Protein AF-0000000067518385 (afdb_homodimer)

Structure (mmCIF, N/CA/C/O backbone):
data_AF-0000000067518385-model_v1
#
loop_
_entity.id
_entity.type
_entity.pdbx_description
1 polymer 'Helix-turn-helix domain-containing protein'
#
loop_
_atom_site.group_PDB
_atom_site.id
_atom_site.type_symbol
_atom_site.label_atom_id
_atom_site.label_alt_id
_atom_site.label_comp_id
_atom_site.label_asym_id
_atom_site.label_entity_id
_atom_site.label_seq_id
_atom_site.pdbx_PDB_ins_code
_atom_site.Cartn_x
_atom_site.Cartn_y
_atom_site.Cartn_z
_atom_site.occupancy
_atom_site.B_iso_or_equiv
_atom_site.auth_seq_id
_atom_site.auth_comp_id
_atom_site.auth_asym_id
_atom_site.auth_atom_id
_atom_site.pdbx_PDB_model_num
ATOM 1 N N . MET A 1 1 ? 19.938 8.977 -15.594 1 32.09 1 MET A N 1
ATOM 2 C CA . MET A 1 1 ? 19.047 8.031 -14.922 1 32.09 1 MET A CA 1
ATOM 3 C C . MET A 1 1 ? 18.328 8.695 -13.758 1 32.09 1 MET A C 1
ATOM 5 O O . MET A 1 1 ? 18.969 9.273 -12.875 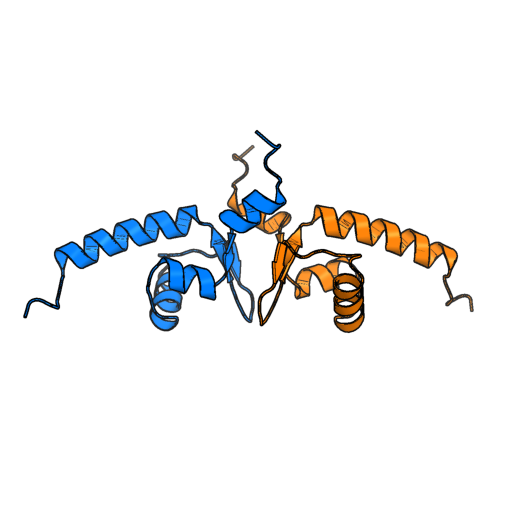1 32.09 1 MET A O 1
ATOM 9 N N . GLN A 1 2 ? 17.312 9.297 -13.859 1 44 2 GLN A N 1
ATOM 10 C CA . GLN A 1 2 ? 16.641 10.156 -12.898 1 44 2 GLN A CA 1
ATOM 11 C C . GLN A 1 2 ? 16.422 9.438 -11.57 1 44 2 GLN A C 1
ATOM 13 O O . GLN A 1 2 ? 16.281 8.211 -11.539 1 44 2 GLN A O 1
ATOM 18 N N . PRO A 1 3 ? 17.156 9.922 -10.602 1 53.22 3 PRO A N 1
ATOM 19 C CA . PRO A 1 3 ? 17.125 9.258 -9.297 1 53.22 3 PRO A CA 1
ATOM 20 C C . PRO A 1 3 ? 15.797 8.562 -9.016 1 53.22 3 PRO A C 1
ATOM 22 O O . PRO A 1 3 ? 14.742 9.055 -9.422 1 53.22 3 PRO A O 1
ATOM 25 N N . VAL A 1 4 ? 15.938 7.316 -8.93 1 56.94 4 VAL A N 1
ATOM 26 C CA . VAL A 1 4 ? 14.742 6.523 -8.672 1 56.94 4 VAL A CA 1
ATOM 27 C C . VAL A 1 4 ? 13.852 7.238 -7.656 1 56.94 4 VAL A C 1
ATOM 29 O O . VAL A 1 4 ? 14.289 7.527 -6.539 1 56.94 4 VAL A O 1
ATOM 32 N N . ASP A 1 5 ? 12.945 7.879 -8.156 1 86.44 5 ASP A N 1
ATOM 33 C CA . ASP A 1 5 ? 11.922 8.484 -7.316 1 86.44 5 ASP A CA 1
ATOM 34 C C . ASP A 1 5 ? 11.266 7.449 -6.406 1 86.44 5 ASP A C 1
ATOM 36 O O . ASP A 1 5 ? 10.68 6.477 -6.883 1 86.44 5 ASP A O 1
ATOM 40 N N . ILE A 1 6 ? 11.727 7.348 -5.121 1 90.25 6 ILE A N 1
ATOM 41 C CA . ILE A 1 6 ? 11.219 6.406 -4.129 1 90.25 6 ILE A CA 1
ATOM 42 C C . ILE A 1 6 ? 9.727 6.176 -4.363 1 90.25 6 ILE A C 1
ATOM 44 O O . ILE A 1 6 ? 9.234 5.055 -4.223 1 90.25 6 ILE A O 1
ATOM 48 N N . ARG A 1 7 ? 9.109 7.098 -4.82 1 92.62 7 ARG A N 1
ATOM 49 C CA . ARG A 1 7 ? 7.684 6.996 -5.113 1 92.62 7 ARG A CA 1
ATOM 50 C C . ARG A 1 7 ? 7.426 6.016 -6.254 1 92.62 7 ARG A C 1
ATOM 52 O O . ARG A 1 7 ? 6.52 5.184 -6.172 1 92.62 7 ARG A O 1
ATOM 59 N N . GLN A 1 8 ? 8.273 6.156 -7.168 1 94.56 8 GLN A N 1
ATOM 60 C CA . GLN A 1 8 ? 8.117 5.266 -8.312 1 94.56 8 GLN A CA 1
ATOM 61 C C . GLN A 1 8 ? 8.43 3.82 -7.934 1 94.56 8 GLN A C 1
ATOM 63 O O . GLN A 1 8 ? 7.785 2.893 -8.43 1 94.56 8 GLN A O 1
ATOM 68 N N . TRP A 1 9 ? 9.43 3.666 -7.086 1 95.44 9 TRP A N 1
ATOM 69 C CA . TRP A 1 9 ? 9.789 2.32 -6.648 1 95.44 9 TRP A CA 1
ATOM 70 C C . TRP A 1 9 ? 8.625 1.658 -5.918 1 95.44 9 TRP A C 1
ATOM 72 O O . TRP A 1 9 ? 8.32 0.486 -6.152 1 95.44 9 TRP A O 1
ATOM 82 N N . VAL A 1 10 ? 8 2.387 -5.074 1 95 10 VAL A N 1
ATOM 83 C CA . VAL A 1 10 ? 6.875 1.86 -4.309 1 95 10 VAL A CA 1
ATOM 84 C C . VAL A 1 10 ? 5.723 1.518 -5.246 1 95 10 VAL A C 1
ATOM 86 O O . VAL A 1 10 ? 5.109 0.452 -5.125 1 95 10 VAL A O 1
ATOM 89 N N . TYR A 1 11 ? 5.523 2.426 -6.184 1 95.88 11 TYR A N 1
ATOM 90 C CA . TYR A 1 11 ? 4.473 2.197 -7.168 1 95.88 11 TYR A CA 1
ATOM 91 C C . TYR A 1 11 ? 4.703 0.892 -7.922 1 95.88 11 TYR A C 1
ATOM 93 O O . TYR A 1 11 ? 3.764 0.13 -8.156 1 95.88 11 TYR A O 1
ATOM 101 N N . ASP A 1 12 ? 5.93 0.578 -8.195 1 96.25 12 ASP A N 1
ATOM 102 C CA . ASP A 1 12 ? 6.254 -0.557 -9.055 1 96.25 12 ASP A CA 1
ATOM 103 C C . ASP A 1 12 ? 6.359 -1.847 -8.242 1 96.25 12 ASP A C 1
ATOM 105 O O . ASP A 1 12 ? 6.09 -2.934 -8.758 1 96.25 12 ASP A O 1
ATOM 109 N N . ASN A 1 13 ? 6.684 -1.673 -6.941 1 96.44 13 ASN A N 1
ATOM 110 C CA . ASN A 1 13 ? 7.094 -2.873 -6.219 1 96.44 13 ASN A CA 1
ATOM 111 C C . ASN A 1 13 ? 6.09 -3.234 -5.125 1 96.44 13 ASN A C 1
ATOM 113 O O . ASN A 1 13 ? 6.172 -4.312 -4.535 1 96.44 13 ASN A O 1
ATOM 117 N N . VAL A 1 14 ? 5.125 -2.393 -4.871 1 96.81 14 VAL A N 1
ATOM 118 C CA . VAL A 1 14 ? 4.109 -2.664 -3.859 1 96.81 14 VAL A CA 1
ATOM 119 C C . VAL A 1 14 ? 2.746 -2.832 -4.531 1 96.81 14 VAL A C 1
ATOM 121 O O . VAL A 1 14 ? 2.266 -1.923 -5.211 1 96.81 14 VAL A O 1
ATOM 124 N N . TYR A 1 15 ? 2.158 -3.951 -4.324 1 97.12 15 TYR A N 1
ATOM 125 C CA . TYR A 1 15 ? 0.882 -4.277 -4.949 1 97.12 15 TYR A CA 1
ATOM 126 C C . TYR A 1 15 ? -0.225 -4.383 -3.908 1 97.1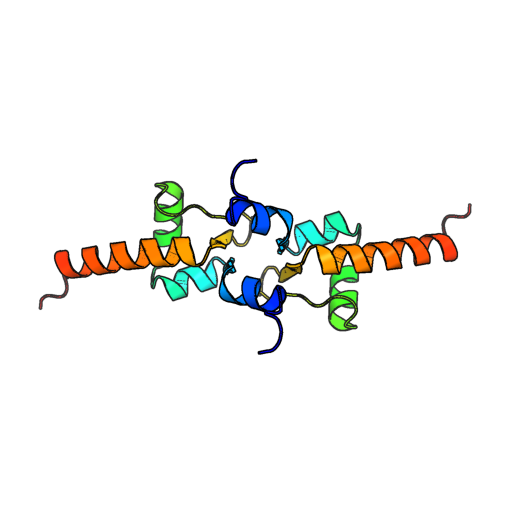2 15 TYR A C 1
ATOM 128 O O . TYR A 1 15 ? -0.001 -4.891 -2.805 1 97.12 15 TYR A O 1
ATOM 136 N N . THR A 1 16 ? -1.387 -3.953 -4.281 1 96.5 16 THR A N 1
ATOM 137 C CA . THR A 1 16 ? -2.59 -4.207 -3.496 1 96.5 16 THR A CA 1
ATOM 138 C C . THR A 1 16 ? -3.25 -5.516 -3.93 1 96.5 16 THR A C 1
ATOM 140 O O . THR A 1 16 ? -2.816 -6.145 -4.895 1 96.5 16 THR A O 1
ATOM 143 N N . THR A 1 17 ? -4.273 -5.848 -3.207 1 96.19 17 THR A N 1
ATOM 144 C CA . THR A 1 17 ? -4.93 -7.117 -3.484 1 96.19 17 THR A CA 1
ATOM 145 C C . THR A 1 17 ? -5.41 -7.176 -4.93 1 96.19 17 THR A C 1
ATOM 147 O O . THR A 1 17 ? -5.117 -8.133 -5.648 1 96.19 17 THR A O 1
ATOM 150 N N . PRO A 1 18 ? -6.105 -6.137 -5.5 1 95.88 18 PRO A N 1
ATOM 151 C CA . PRO A 1 18 ? -6.543 -6.215 -6.898 1 95.88 18 PRO A CA 1
ATOM 152 C C . PRO A 1 18 ? -5.379 -6.344 -7.875 1 95.88 18 PRO A C 1
ATOM 154 O O . PRO A 1 18 ? -5.469 -7.098 -8.852 1 95.88 18 PRO A O 1
ATOM 157 N N . GLU A 1 19 ? -4.367 -5.711 -7.664 1 96.88 19 GLU A N 1
ATOM 158 C CA . GLU A 1 19 ? -3.184 -5.801 -8.516 1 96.88 19 GLU A CA 1
ATOM 159 C C . GLU A 1 19 ? -2.543 -7.184 -8.43 1 96.88 19 GLU A C 1
ATOM 161 O O . GLU A 1 19 ? -2.131 -7.75 -9.438 1 96.88 19 GLU A O 1
ATOM 166 N N . ALA A 1 20 ? -2.398 -7.656 -7.219 1 97.81 20 ALA A N 1
ATOM 167 C CA . ALA A 1 20 ? -1.825 -8.977 -7 1 97.81 20 ALA A CA 1
ATOM 168 C C . ALA A 1 20 ? -2.627 -10.055 -7.727 1 97.81 20 ALA A C 1
ATOM 170 O O . ALA A 1 20 ? -2.051 -10.953 -8.344 1 97.81 20 ALA A O 1
ATOM 171 N N . LEU A 1 21 ? -3.943 -9.898 -7.609 1 97.69 21 LEU A N 1
ATOM 172 C CA . LEU A 1 21 ? -4.824 -10.836 -8.297 1 97.69 21 LEU A CA 1
ATOM 173 C C . LEU A 1 21 ? -4.551 -10.844 -9.797 1 97.69 21 LEU A C 1
ATOM 175 O O . LEU A 1 21 ? -4.41 -11.906 -10.406 1 97.69 21 LEU A O 1
ATOM 179 N N . SER A 1 22 ? -4.527 -9.695 -10.344 1 97.38 22 SER A N 1
ATOM 180 C CA . SER A 1 22 ? -4.277 -9.539 -11.773 1 97.38 22 SER A CA 1
ATOM 181 C C . SER A 1 22 ? -2.891 -10.039 -12.148 1 97.38 22 SER A C 1
ATOM 183 O O . SER A 1 22 ? -2.719 -10.68 -13.188 1 97.38 22 SER A O 1
ATOM 185 N N . TYR A 1 23 ? -2.01 -9.781 -11.297 1 97.81 23 TYR A N 1
ATOM 186 C CA . TYR A 1 23 ? -0.628 -10.172 -11.547 1 97.81 23 TYR A CA 1
ATOM 187 C C . TYR A 1 23 ? -0.485 -11.688 -11.578 1 97.81 23 TYR A C 1
ATOM 189 O O . TYR A 1 23 ? 0.185 -12.242 -12.453 1 97.81 23 TYR A O 1
ATOM 197 N N . LEU A 1 24 ? -1.059 -12.359 -10.656 1 97.62 24 LEU A N 1
ATOM 198 C CA . LEU A 1 24 ? -0.955 -13.812 -10.516 1 97.62 24 LEU A CA 1
ATOM 199 C C . LEU A 1 24 ? -1.937 -14.516 -11.445 1 97.62 24 LEU A C 1
ATOM 201 O O . LEU A 1 24 ? -1.775 -15.703 -11.734 1 97.62 24 LEU A O 1
ATOM 205 N N . GLY A 1 25 ? -3.016 -13.82 -11.773 1 97.5 25 GLY A N 1
ATOM 206 C CA . GLY A 1 25 ? -4.059 -14.445 -12.578 1 97.5 25 GLY A CA 1
ATOM 207 C C . GLY A 1 25 ? -4.914 -15.414 -11.789 1 97.5 25 GLY A C 1
ATOM 208 O O . GLY A 1 25 ? -5.223 -16.516 -12.273 1 97.5 25 GLY A O 1
ATOM 209 N N . VAL A 1 26 ? -5.23 -14.984 -10.625 1 97.12 26 VAL A N 1
ATOM 210 C CA . VAL A 1 26 ? -6.012 -15.859 -9.758 1 97.12 26 VAL A CA 1
ATOM 211 C C . VAL A 1 26 ? -7.238 -15.109 -9.242 1 97.12 26 VAL A C 1
ATOM 213 O O . VAL A 1 26 ? -7.301 -13.883 -9.312 1 97.12 26 VAL A O 1
ATOM 216 N N . SER A 1 27 ? -8.109 -15.852 -8.711 1 97.81 27 SER A N 1
ATOM 217 C CA . SER A 1 27 ? -9.312 -15.273 -8.117 1 97.81 27 SER A CA 1
ATOM 218 C C . SER A 1 27 ? -9.055 -14.812 -6.688 1 97.81 27 SER A C 1
ATOM 220 O O . SER A 1 27 ? -8.07 -15.211 -6.066 1 97.81 27 SER A O 1
ATOM 222 N N . ARG A 1 28 ? -9.891 -13.977 -6.234 1 96.88 28 ARG A N 1
ATOM 223 C CA . ARG A 1 28 ? -9.812 -13.516 -4.852 1 96.88 28 ARG A CA 1
ATOM 224 C C . ARG A 1 28 ? -9.859 -14.688 -3.881 1 96.88 28 ARG A C 1
ATOM 226 O O . ARG A 1 28 ? -9.172 -14.68 -2.859 1 96.88 28 ARG A O 1
ATOM 233 N N . SER A 1 29 ? -10.68 -15.688 -4.176 1 98.06 29 SER A N 1
ATOM 234 C CA . SER A 1 29 ? -10.781 -16.891 -3.348 1 98.06 29 SER A CA 1
ATOM 235 C C . SER A 1 29 ? -9.453 -17.625 -3.283 1 98.06 29 SER A C 1
ATOM 237 O O . SER A 1 29 ? -9.039 -18.078 -2.215 1 98.06 29 SER A O 1
ATOM 239 N N . ARG A 1 30 ? -8.859 -17.812 -4.422 1 97.38 30 ARG A N 1
ATOM 240 C CA . ARG A 1 30 ? -7.57 -18.5 -4.48 1 97.38 30 ARG A CA 1
ATOM 241 C C . ARG A 1 30 ? -6.5 -17.719 -3.727 1 97.38 30 ARG A C 1
ATOM 243 O O . ARG A 1 30 ? -5.672 -18.312 -3.027 1 97.38 30 ARG A O 1
ATOM 250 N N . MET A 1 31 ? -6.527 -16.391 -3.906 1 97.44 31 MET A N 1
ATOM 251 C CA . MET A 1 31 ? -5.586 -15.531 -3.189 1 97.44 31 MET A CA 1
ATOM 252 C C . MET A 1 31 ? -5.746 -15.688 -1.681 1 97.44 31 MET A C 1
ATOM 254 O O . MET A 1 31 ? -4.762 -15.836 -0.958 1 97.44 31 MET A O 1
ATOM 258 N N . SER A 1 32 ? -6.902 -15.609 -1.217 1 97 32 SER A N 1
ATOM 259 C CA . SER A 1 32 ? -7.199 -15.758 0.204 1 97 32 SER A CA 1
ATOM 260 C C . SER A 1 32 ? -6.691 -17.094 0.739 1 97 32 SER A C 1
ATOM 262 O O . SER A 1 32 ? -6.137 -17.156 1.838 1 97 32 SER A O 1
ATOM 264 N N . ARG A 1 33 ? -6.902 -18.141 -0.05 1 97.69 33 ARG A N 1
ATOM 265 C CA . ARG A 1 33 ? -6.418 -19.469 0.339 1 97.69 33 ARG A CA 1
ATOM 266 C C . ARG A 1 33 ? -4.895 -19.484 0.436 1 97.69 33 ARG A C 1
ATOM 268 O O . ARG A 1 33 ? -4.336 -20.047 1.382 1 97.69 33 ARG A O 1
ATOM 275 N N . MET A 1 34 ? -4.285 -18.875 -0.56 1 97 34 MET A N 1
ATOM 276 C CA . MET A 1 34 ? -2.826 -18.844 -0.592 1 97 34 MET A CA 1
ATOM 277 C C . MET A 1 34 ? -2.275 -18.094 0.621 1 97 34 MET A C 1
ATOM 279 O O . MET A 1 34 ? -1.25 -18.484 1.181 1 97 34 MET A O 1
ATOM 283 N N . ILE A 1 35 ? -2.932 -17 0.988 1 96.38 35 ILE A N 1
ATOM 284 C CA . ILE A 1 35 ? -2.531 -16.219 2.158 1 96.38 35 ILE A CA 1
ATOM 285 C C . ILE A 1 35 ? -2.74 -17.062 3.422 1 96.38 35 ILE A C 1
ATOM 287 O O . ILE A 1 35 ? -1.849 -17.141 4.27 1 96.38 35 ILE A O 1
ATOM 291 N N . LYS A 1 36 ? -3.924 -17.703 3.541 1 96.81 36 LYS A N 1
ATOM 292 C CA . LYS A 1 36 ? -4.266 -18.531 4.695 1 96.81 36 LYS A CA 1
ATOM 293 C C . LYS A 1 36 ? -3.297 -19.703 4.844 1 96.81 36 LYS A C 1
ATOM 295 O O . LYS A 1 36 ? -2.895 -20.031 5.961 1 96.81 36 LYS A O 1
ATOM 300 N N . ASP A 1 37 ? -2.916 -20.281 3.781 1 96.69 37 ASP A N 1
ATOM 301 C CA . ASP A 1 37 ? -2.025 -21.438 3.768 1 96.69 37 ASP A CA 1
ATOM 302 C C . ASP A 1 37 ? -0.573 -21.016 3.975 1 96.69 37 ASP A C 1
ATOM 304 O O . ASP A 1 37 ? 0.318 -21.875 4.07 1 96.69 37 ASP A O 1
ATOM 308 N N . GLY A 1 38 ? -0.324 -19.734 3.881 1 95.69 38 GLY A N 1
ATOM 309 C CA . GLY A 1 38 ? 1.02 -19.234 4.117 1 95.69 38 GLY A CA 1
ATOM 310 C C . GLY A 1 38 ? 1.879 -19.219 2.867 1 95.69 38 GLY A C 1
ATOM 311 O O . GLY A 1 38 ? 3.1 -19.062 2.947 1 95.69 38 GLY A O 1
ATOM 312 N N . LYS A 1 39 ? 1.296 -19.406 1.737 1 95.81 39 LYS A N 1
ATOM 313 C CA . LYS A 1 39 ? 2.031 -19.406 0.476 1 95.81 39 LYS A CA 1
ATOM 314 C C . LYS A 1 39 ? 2.375 -17.984 0.046 1 95.81 39 LYS A C 1
ATOM 316 O O . LYS A 1 39 ? 3.379 -17.75 -0.635 1 95.81 39 LYS A O 1
ATOM 321 N N . ILE A 1 40 ? 1.498 -17.031 0.406 1 96.12 40 ILE A N 1
ATOM 322 C CA . ILE A 1 40 ? 1.735 -15.609 0.195 1 96.12 40 ILE A CA 1
ATOM 323 C C . ILE A 1 40 ? 1.548 -14.859 1.51 1 96.12 40 ILE A C 1
ATOM 325 O O . ILE A 1 40 ? 0.56 -15.07 2.217 1 96.12 40 ILE A O 1
ATOM 329 N N . THR A 1 41 ? 2.508 -14.039 1.775 1 94.94 41 THR A N 1
ATOM 330 C CA . THR A 1 41 ? 2.43 -13.266 3.008 1 94.94 41 THR A CA 1
ATOM 331 C C . THR A 1 41 ? 2.348 -11.766 2.699 1 94.94 41 THR A C 1
ATOM 333 O O . THR A 1 41 ? 3.326 -11.164 2.254 1 94.94 41 THR A O 1
ATOM 336 N N . PRO A 1 42 ? 1.233 -11.195 2.996 1 97 42 PRO A N 1
ATOM 337 C CA . PRO A 1 42 ? 1.137 -9.742 2.793 1 97 42 PRO A CA 1
ATOM 338 C C . PRO A 1 42 ? 2.035 -8.953 3.742 1 97 42 PRO A C 1
ATOM 340 O O . PRO A 1 42 ? 2.33 -9.414 4.848 1 97 42 PRO A O 1
ATOM 343 N N . ILE A 1 43 ? 2.482 -7.828 3.299 1 96 43 ILE A N 1
ATOM 344 C CA . ILE A 1 43 ? 3.24 -6.93 4.164 1 96 43 ILE A CA 1
ATOM 345 C C . ILE A 1 43 ? 2.322 -6.355 5.242 1 96 43 ILE A C 1
ATOM 347 O O . ILE A 1 43 ? 2.674 -6.344 6.426 1 96 43 ILE A O 1
ATOM 351 N N . LYS A 1 44 ? 1.136 -5.883 4.797 1 94.12 44 LYS A N 1
ATOM 352 C CA . LYS A 1 44 ? 0.084 -5.312 5.637 1 94.12 44 LYS A CA 1
ATOM 353 C C . LYS A 1 44 ? -1.287 -5.852 5.238 1 94.12 44 LYS A C 1
ATOM 355 O O . LYS A 1 44 ? -1.589 -5.984 4.051 1 94.12 44 LYS A O 1
ATOM 360 N N . LYS A 1 45 ? -2.01 -6.234 6.23 1 93.25 45 LYS A N 1
ATOM 361 C CA . LYS A 1 45 ? -3.398 -6.629 6.016 1 93.25 45 LYS A CA 1
ATOM 362 C C . LYS A 1 45 ? -4.359 -5.531 6.465 1 93.25 45 LYS A C 1
ATOM 364 O O . LYS A 1 45 ? -4.387 -5.168 7.641 1 93.25 45 LYS A O 1
ATOM 369 N N . LEU A 1 46 ? -5.066 -5.102 5.469 1 90.44 46 LEU A N 1
ATOM 370 C CA . LEU A 1 46 ? -6.043 -4.055 5.738 1 90.44 46 LEU A CA 1
ATOM 371 C C . LEU A 1 46 ? -7.465 -4.57 5.535 1 90.44 46 LEU A C 1
ATOM 373 O O . LEU A 1 46 ? -7.664 -5.629 4.938 1 90.44 46 LEU A O 1
ATOM 377 N N . GLY A 1 47 ? -8.414 -4.086 6.18 1 87.69 47 GLY A N 1
ATOM 378 C CA . GLY A 1 47 ? -9.797 -4.539 6.078 1 87.69 47 GLY A CA 1
ATOM 379 C C . GLY A 1 47 ? -10.312 -4.539 4.652 1 87.69 47 GLY A C 1
ATOM 380 O O . GLY A 1 47 ? -11.086 -5.418 4.27 1 87.69 47 GLY A O 1
ATOM 381 N N . CYS A 1 48 ? -9.906 -3.691 3.787 1 89.81 48 CYS A N 1
ATOM 382 C CA . CYS A 1 48 ? -10.445 -3.598 2.436 1 89.81 48 CYS A CA 1
ATOM 383 C C . CYS A 1 48 ? -9.422 -4.07 1.407 1 89.81 48 CYS A C 1
ATOM 385 O O . CYS A 1 48 ? -9.773 -4.352 0.26 1 89.81 48 CYS A O 1
ATOM 387 N N . THR A 1 49 ? -8.164 -4.141 1.689 1 93.56 49 THR A N 1
ATOM 388 C CA . THR A 1 49 ? -7.082 -4.586 0.817 1 93.56 49 THR A CA 1
ATOM 389 C C . THR A 1 49 ? -5.871 -5.023 1.637 1 93.56 49 THR A C 1
ATOM 391 O O . THR A 1 49 ? -5.914 -5.012 2.869 1 93.56 49 THR A O 1
ATOM 394 N N . SER A 1 50 ? -4.852 -5.605 0.944 1 96.62 50 SER A N 1
ATOM 395 C CA . SER A 1 50 ? -3.559 -5.969 1.519 1 96.62 50 SER A CA 1
ATOM 396 C C . SER A 1 50 ? -2.408 -5.516 0.626 1 96.62 50 SER A C 1
ATOM 398 O O . SER A 1 50 ? -2.596 -5.293 -0.571 1 96.62 50 SER A O 1
ATOM 400 N N . LEU A 1 51 ? -1.282 -5.332 1.269 1 97.38 51 LEU A N 1
ATOM 401 C CA . LEU A 1 51 ? -0.101 -4.93 0.515 1 97.38 51 LEU A CA 1
ATOM 402 C C . LEU A 1 51 ? 0.862 -6.098 0.345 1 97.38 51 LEU A C 1
ATOM 404 O O . LEU A 1 51 ? 1.134 -6.828 1.302 1 97.38 51 LEU A O 1
ATOM 408 N N . PHE A 1 52 ? 1.331 -6.254 -0.831 1 97.5 52 PHE A N 1
ATOM 409 C CA . PHE A 1 52 ? 2.264 -7.32 -1.181 1 97.5 52 PHE A CA 1
ATOM 410 C C . PHE A 1 52 ? 3.506 -6.754 -1.854 1 97.5 52 PHE A C 1
ATOM 412 O O . PHE A 1 52 ? 3.432 -5.742 -2.557 1 97.5 52 PHE A O 1
ATOM 419 N N . LEU A 1 53 ? 4.535 -7.438 -1.686 1 97.25 53 LEU A N 1
ATOM 420 C CA . LEU A 1 53 ? 5.758 -7.102 -2.41 1 97.25 53 LEU A CA 1
ATOM 421 C C . LEU A 1 53 ? 5.793 -7.797 -3.768 1 97.25 53 LEU A C 1
ATOM 423 O O . LEU A 1 53 ? 5.469 -8.984 -3.871 1 97.25 53 LEU A O 1
ATOM 427 N N . ARG A 1 54 ?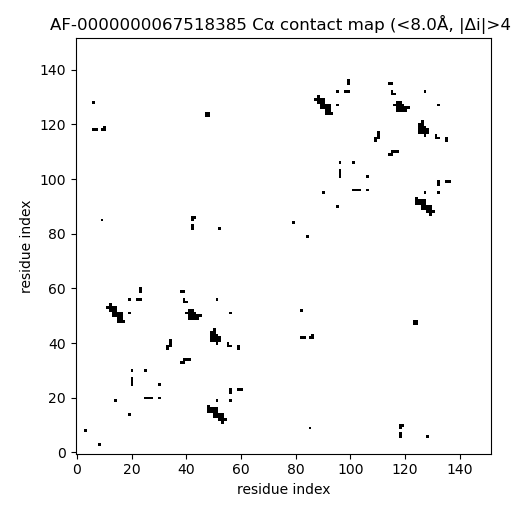 6.176 -7.094 -4.727 1 97.06 54 ARG A N 1
ATOM 428 C CA . ARG A 1 54 ? 6.234 -7.645 -6.078 1 97.06 54 ARG A CA 1
ATOM 429 C C . ARG A 1 54 ? 7.094 -8.906 -6.121 1 97.06 54 ARG A C 1
ATOM 431 O O . ARG A 1 54 ? 6.734 -9.883 -6.777 1 97.06 54 ARG A O 1
ATOM 438 N N . GLU A 1 55 ? 8.203 -8.922 -5.469 1 96.31 55 GLU A N 1
ATOM 439 C CA . GLU A 1 55 ? 9.125 -10.055 -5.453 1 96.31 55 GLU A CA 1
ATOM 440 C C . GLU A 1 55 ? 8.438 -11.32 -4.949 1 96.31 55 GLU A C 1
ATOM 442 O O . GLU A 1 55 ? 8.641 -12.398 -5.504 1 96.31 55 GLU A O 1
ATOM 447 N N . ASP A 1 56 ? 7.684 -11.148 -3.898 1 96 56 ASP A N 1
ATOM 448 C CA . ASP A 1 56 ? 6.961 -12.289 -3.346 1 96 56 ASP A CA 1
ATOM 449 C C . ASP A 1 56 ? 5.953 -12.844 -4.352 1 96 56 ASP A C 1
ATOM 451 O O . ASP A 1 56 ? 5.805 -14.055 -4.484 1 96 56 ASP A O 1
ATOM 455 N N . LEU A 1 57 ? 5.328 -11.961 -5.039 1 97.62 57 LEU A N 1
ATOM 456 C CA . LEU A 1 57 ? 4.336 -12.367 -6.027 1 97.62 57 LEU A CA 1
ATOM 457 C C . LEU A 1 57 ? 5.004 -13.039 -7.223 1 97.62 57 LEU A C 1
ATOM 459 O O . LEU A 1 57 ? 4.469 -14.008 -7.773 1 97.62 57 LEU A O 1
ATOM 463 N N . GLU A 1 58 ? 6.125 -12.531 -7.594 1 97.31 58 GLU A N 1
ATOM 464 C CA . GLU A 1 58 ? 6.879 -13.109 -8.703 1 97.31 58 GLU A CA 1
ATOM 465 C C . GLU A 1 58 ? 7.289 -14.547 -8.398 1 97.31 58 GLU A C 1
ATOM 467 O O . GLU A 1 58 ? 7.176 -15.43 -9.25 1 97.31 58 GLU A O 1
ATOM 472 N N . LYS A 1 59 ? 7.754 -14.766 -7.203 1 96.5 59 LYS A N 1
ATOM 473 C CA . LYS A 1 59 ? 8.125 -16.109 -6.77 1 96.5 59 LYS A CA 1
ATOM 474 C C . LYS A 1 59 ? 6.926 -17.047 -6.82 1 96.5 59 LYS A C 1
ATOM 476 O O . LYS A 1 59 ? 7.043 -18.188 -7.297 1 96.5 59 LYS A O 1
ATOM 481 N N . LYS A 1 60 ? 5.848 -16.547 -6.332 1 97.19 60 LYS A N 1
ATOM 482 C CA . LYS A 1 60 ? 4.641 -17.375 -6.336 1 97.19 60 LYS A CA 1
ATOM 483 C C . LYS A 1 60 ? 4.18 -17.656 -7.762 1 97.19 60 LYS A C 1
ATOM 485 O O . LYS A 1 60 ? 3.732 -18.766 -8.062 1 97.19 60 LYS A O 1
ATOM 490 N N . LEU A 1 61 ? 4.242 -16.672 -8.602 1 96.94 61 LEU A N 1
ATOM 491 C CA . LEU A 1 61 ? 3.85 -16.844 -9.992 1 96.94 61 LEU A CA 1
ATOM 492 C C . LEU A 1 61 ? 4.684 -17.922 -10.672 1 96.94 61 LEU A C 1
ATOM 494 O O . LEU A 1 61 ? 4.148 -18.734 -11.422 1 96.94 61 LEU A O 1
ATOM 498 N N . GLU A 1 62 ? 5.957 -17.938 -10.414 1 96.25 62 GLU A N 1
ATOM 499 C CA . GLU A 1 62 ? 6.848 -18.969 -10.969 1 96.25 62 GLU A CA 1
ATOM 500 C C . GLU A 1 62 ? 6.422 -20.359 -10.531 1 96.25 62 GLU A C 1
ATOM 502 O O . GLU A 1 62 ? 6.426 -21.297 -11.336 1 96.25 62 GLU A O 1
ATOM 507 N N . GLU A 1 63 ? 6.055 -20.422 -9.281 1 95.19 63 GLU A N 1
ATOM 508 C CA . GLU A 1 63 ? 5.59 -21.703 -8.75 1 95.19 63 GLU A CA 1
ATOM 509 C C . GLU A 1 63 ? 4.297 -22.156 -9.43 1 95.19 63 GLU A C 1
ATOM 511 O O . GLU A 1 63 ? 4.125 -23.328 -9.742 1 95.19 63 GLU A O 1
ATOM 516 N N . LEU A 1 64 ? 3.412 -21.203 -9.703 1 93.69 64 LEU A N 1
ATOM 517 C CA . LEU A 1 64 ? 2.123 -21.5 -10.328 1 93.69 64 LEU A CA 1
ATOM 518 C C . LEU A 1 64 ? 2.301 -21.922 -11.781 1 93.69 64 LEU A C 1
ATOM 520 O O . LEU A 1 64 ? 1.587 -22.797 -12.266 1 93.69 64 LEU A O 1
ATOM 524 N N . ILE A 1 65 ? 3.234 -21.281 -12.398 1 92.25 65 ILE A N 1
ATOM 525 C CA . ILE A 1 65 ? 3.508 -21.609 -13.789 1 92.25 65 ILE A CA 1
ATOM 526 C C . ILE A 1 65 ? 4.02 -23.047 -13.891 1 92.25 65 ILE A C 1
ATOM 528 O O . ILE A 1 65 ? 3.605 -23.797 -14.773 1 92.25 65 ILE A O 1
ATOM 532 N N . VAL A 1 66 ? 4.773 -23.422 -12.969 1 91.81 66 VAL A N 1
ATOM 533 C CA . VAL A 1 66 ? 5.336 -24.766 -12.938 1 91.81 66 VAL A CA 1
ATOM 534 C C . VAL A 1 66 ? 4.238 -25.781 -12.633 1 91.81 66 VAL A C 1
ATOM 536 O O . VAL A 1 66 ? 4.156 -26.828 -13.273 1 91.81 66 VAL A O 1
ATOM 539 N N . LEU A 1 67 ? 3.404 -25.406 -11.797 1 89.5 67 LEU A N 1
ATOM 540 C CA . LEU A 1 67 ? 2.316 -26.297 -11.406 1 89.5 67 LEU A CA 1
ATOM 541 C C . LEU A 1 67 ? 1.298 -26.438 -12.531 1 89.5 67 LEU A C 1
ATOM 543 O O . LEU A 1 67 ? 0.789 -27.531 -12.781 1 89.5 67 LEU A O 1
ATOM 547 N N . ARG A 1 68 ? 1.025 -25.438 -13.258 1 87.81 68 ARG A N 1
ATOM 548 C CA . ARG A 1 68 ? 0.086 -25.469 -14.375 1 87.81 68 ARG A CA 1
ATOM 549 C C . ARG A 1 68 ? 0.653 -26.281 -15.531 1 87.81 68 ARG A C 1
ATOM 551 O O . ARG A 1 68 ? -0.093 -26.953 -16.266 1 87.81 68 ARG A O 1
ATOM 558 N N . ALA A 1 69 ? 1.867 -26.172 -15.672 1 88.44 69 ALA A N 1
ATOM 559 C CA . ALA A 1 69 ? 2.533 -26.938 -16.734 1 88.44 69 ALA A CA 1
ATOM 560 C C . ALA A 1 69 ? 2.531 -28.422 -16.422 1 88.44 69 ALA A C 1
ATOM 562 O O . ALA A 1 69 ? 2.438 -29.25 -17.328 1 88.44 69 ALA A O 1
ATOM 563 N N . LYS A 1 70 ? 2.541 -28.688 -15.195 1 87.19 70 LYS A N 1
ATOM 564 C CA . LYS A 1 70 ? 2.588 -30.094 -14.773 1 87.19 70 LYS A CA 1
ATOM 565 C C . LYS A 1 70 ? 1.193 -30.703 -14.758 1 87.19 70 LYS A C 1
ATOM 567 O O . LYS A 1 70 ? 1.021 -31.875 -15.102 1 87.19 70 LYS A O 1
ATOM 572 N N . TYR A 1 71 ? 0.155 -29.891 -14.336 1 77.56 71 TYR A N 1
ATOM 573 C CA . TYR A 1 71 ? -1.178 -30.469 -14.164 1 77.56 71 TYR A CA 1
ATOM 574 C C . TYR A 1 71 ? -2.139 -29.922 -15.219 1 77.56 71 TYR A C 1
ATOM 576 O O . TYR A 1 71 ? -3.348 -30.156 -15.141 1 77.56 71 TYR A O 1
ATOM 584 N N . SER A 1 72 ? -1.676 -29.266 -16.375 1 62.56 72 SER A N 1
ATOM 585 C CA . SER A 1 72 ? -2.561 -28.672 -17.375 1 62.56 72 SER A CA 1
ATOM 586 C C . SER A 1 72 ? -3.793 -29.547 -17.609 1 62.56 72 SER A C 1
ATOM 588 O O . SER A 1 72 ? -3.678 -30.688 -18.031 1 62.56 72 SER A O 1
ATOM 590 N N . PRO A 1 73 ? -4.918 -29.219 -16.766 1 57.28 73 PRO A N 1
ATOM 591 C CA . PRO A 1 73 ? -6.125 -30 -17.047 1 57.28 73 PRO A CA 1
ATOM 592 C C . PRO A 1 73 ? -6.637 -29.828 -18.469 1 57.28 73 PRO A C 1
ATOM 594 O O . PRO A 1 73 ? -7.531 -30.562 -18.906 1 57.28 73 PRO A O 1
ATOM 597 N N . ASN A 1 74 ? -6.445 -28.578 -19 1 51.31 74 ASN A N 1
ATOM 598 C CA . ASN A 1 74 ? -7.227 -28.422 -20.219 1 51.31 74 ASN A CA 1
ATOM 599 C C . ASN A 1 74 ? -6.805 -29.438 -21.281 1 51.31 74 ASN A C 1
ATOM 601 O O . ASN A 1 74 ? -6.141 -29.078 -22.25 1 51.31 74 ASN A O 1
ATOM 605 N N . GLY A 1 75 ? -5.98 -30.328 -20.969 1 43.19 75 GLY A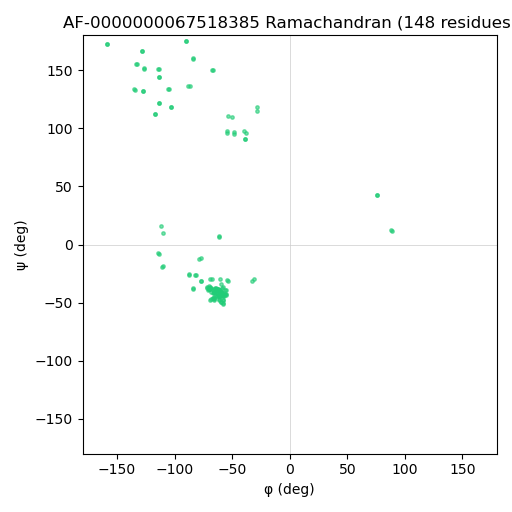 N 1
ATOM 606 C CA . GLY A 1 75 ? -5.969 -31.266 -22.094 1 43.19 75 GLY A CA 1
ATOM 607 C C . GLY A 1 75 ? -7.355 -31.688 -22.531 1 43.19 75 GLY A C 1
ATOM 608 O O . GLY A 1 75 ? -8.156 -32.156 -21.734 1 43.19 75 GLY A O 1
ATOM 609 N N . SER A 1 76 ? -7.828 -30.906 -23.594 1 37.53 76 SER A N 1
ATOM 610 C CA . SER A 1 76 ? -8.836 -31.625 -24.359 1 37.53 76 SER A CA 1
ATOM 611 C C . SER A 1 76 ? -8.398 -33.062 -24.625 1 37.53 76 SER A C 1
ATOM 613 O O . SER A 1 76 ? -7.199 -33.344 -24.75 1 37.53 76 SER A O 1
ATOM 615 N N . MET B 1 1 ? 22.672 -6.336 12.93 1 31.66 1 MET B N 1
ATOM 616 C CA . MET B 1 1 ? 21.641 -5.457 12.383 1 31.66 1 MET B CA 1
ATOM 617 C C . MET B 1 1 ? 20.906 -6.133 11.234 1 31.66 1 MET B C 1
ATOM 619 O O . MET B 1 1 ? 21.531 -6.562 10.258 1 31.66 1 MET B O 1
ATOM 623 N N . GLN B 1 2 ? 20 -6.93 11.414 1 44.03 2 GLN B N 1
ATOM 624 C CA . GLN B 1 2 ? 19.344 -7.785 10.438 1 44.03 2 GLN B CA 1
ATOM 625 C C . GLN B 1 2 ? 18.906 -6.984 9.211 1 44.03 2 GLN B C 1
ATOM 627 O O . GLN B 1 2 ? 18.594 -5.797 9.32 1 44.03 2 GLN B O 1
ATOM 632 N N . PRO B 1 3 ? 19.625 -7.266 8.141 1 53.28 3 PRO B N 1
ATOM 633 C CA . PRO B 1 3 ? 19.391 -6.523 6.902 1 53.28 3 PRO B CA 1
ATOM 634 C C . PRO B 1 3 ? 17.953 -6.016 6.77 1 53.28 3 PRO B C 1
ATOM 636 O O . PRO B 1 3 ? 17.031 -6.664 7.246 1 53.28 3 PRO B O 1
ATOM 639 N N . VAL B 1 4 ? 17.906 -4.77 6.719 1 55.91 4 VAL B N 1
ATOM 640 C CA . VAL B 1 4 ? 16.594 -4.141 6.586 1 55.91 4 VAL B CA 1
ATOM 641 C C . VAL B 1 4 ? 15.711 -4.965 5.648 1 55.91 4 VAL B C 1
ATOM 643 O O . VAL B 1 4 ? 16.062 -5.184 4.488 1 55.91 4 VAL B O 1
ATOM 646 N N . ASP B 1 5 ? 14.961 -5.75 6.203 1 86.5 5 ASP B N 1
ATOM 647 C CA . ASP B 1 5 ? 13.953 -6.516 5.469 1 86.5 5 ASP B CA 1
ATOM 648 C C . ASP B 1 5 ? 13.047 -5.594 4.66 1 86.5 5 ASP B C 1
ATOM 650 O O . ASP B 1 5 ? 12.375 -4.727 5.223 1 86.5 5 ASP B O 1
ATOM 654 N N . ILE B 1 6 ? 13.344 -5.395 3.334 1 90.19 6 ILE B N 1
ATOM 655 C CA . ILE B 1 6 ? 12.562 -4.555 2.436 1 90.19 6 ILE B CA 1
ATOM 656 C C . ILE B 1 6 ? 11.094 -4.578 2.852 1 90.19 6 ILE B C 1
ATOM 658 O O . ILE B 1 6 ? 10.406 -3.555 2.783 1 90.19 6 ILE B O 1
ATOM 662 N N . ARG B 1 7 ? 10.703 -5.578 3.389 1 92.56 7 ARG B N 1
ATOM 663 C CA . ARG B 1 7 ? 9.328 -5.715 3.855 1 92.56 7 ARG B CA 1
ATOM 664 C C . ARG B 1 7 ? 9.055 -4.781 5.027 1 92.56 7 ARG B C 1
ATOM 666 O O . ARG B 1 7 ? 8.016 -4.117 5.07 1 92.56 7 ARG B O 1
ATOM 673 N N . GLN B 1 8 ? 10.031 -4.758 5.824 1 94.44 8 GLN B N 1
ATOM 674 C CA . GLN B 1 8 ? 9.883 -3.895 6.992 1 94.44 8 GLN B CA 1
ATOM 675 C C . GLN B 1 8 ? 9.883 -2.422 6.59 1 94.44 8 GLN B C 1
ATOM 677 O O . GLN B 1 8 ? 9.164 -1.609 7.176 1 94.44 8 GLN B O 1
ATOM 682 N N . TRP B 1 9 ? 10.742 -2.119 5.609 1 95.38 9 TRP B N 1
ATOM 683 C CA . TRP B 1 9 ? 10.805 -0.738 5.145 1 95.38 9 TRP B CA 1
ATOM 684 C C . TRP B 1 9 ? 9.461 -0.292 4.57 1 95.38 9 TRP B C 1
ATOM 686 O O . TRP B 1 9 ? 8.992 0.812 4.855 1 95.38 9 TRP B O 1
ATOM 696 N N . VAL B 1 10 ? 8.859 -1.131 3.805 1 94.94 10 VAL B N 1
ATOM 697 C CA . VAL B 1 10 ? 7.574 -0.81 3.188 1 94.94 10 VAL B CA 1
ATOM 698 C C . VAL B 1 10 ? 6.504 -0.657 4.266 1 94.94 10 VAL B C 1
ATOM 700 O O . VAL B 1 10 ? 5.711 0.286 4.234 1 94.94 10 VAL B O 1
ATOM 703 N N . TYR B 1 11 ? 6.594 -1.565 5.219 1 95.88 11 TYR B N 1
ATOM 704 C CA . TYR B 1 11 ? 5.648 -1.505 6.328 1 95.88 11 TYR B CA 1
ATOM 705 C C . TYR B 1 11 ? 5.746 -0.17 7.055 1 95.88 11 TYR B C 1
ATOM 707 O O . TYR B 1 11 ? 4.73 0.426 7.414 1 95.88 11 TYR B O 1
ATOM 715 N N . ASP B 1 12 ? 6.934 0.351 7.188 1 96.19 12 ASP B N 1
ATOM 716 C CA . ASP B 1 12 ? 7.168 1.535 8.008 1 96.19 12 ASP B CA 1
ATOM 717 C C . ASP B 1 12 ? 6.953 2.812 7.203 1 96.19 12 ASP B C 1
ATOM 719 O O . ASP B 1 12 ? 6.574 3.848 7.754 1 96.19 12 ASP B O 1
ATOM 723 N N . ASN B 1 13 ? 7.137 2.68 5.875 1 96.44 13 ASN B N 1
ATOM 724 C CA . ASN B 1 13 ? 7.242 3.922 5.117 1 96.44 13 ASN B CA 1
ATOM 725 C C . ASN B 1 13 ? 6.062 4.098 4.164 1 96.44 13 ASN B C 1
ATOM 727 O O . ASN B 1 13 ? 5.891 5.168 3.574 1 96.44 13 ASN B O 1
ATOM 731 N N . VAL B 1 14 ? 5.223 3.098 4.023 1 96.75 14 VAL B N 1
ATOM 732 C CA . VAL B 1 14 ? 4.051 3.184 3.154 1 96.75 14 VAL B CA 1
ATOM 733 C C . VAL B 1 14 ? 2.777 3.135 3.994 1 96.75 14 VAL B C 1
ATOM 735 O O . VAL B 1 14 ? 2.545 2.168 4.723 1 96.75 14 VAL B O 1
ATOM 738 N N . TYR B 1 15 ? 1.995 4.141 3.865 1 97.06 15 TYR B N 1
ATOM 739 C CA . TYR B 1 15 ? 0.771 4.262 4.652 1 97.06 15 TYR B CA 1
ATOM 740 C C . TYR B 1 15 ? -0.461 4.176 3.76 1 97.06 15 TYR B C 1
ATOM 742 O O . TYR B 1 15 ? -0.463 4.695 2.641 1 97.06 15 TYR B O 1
ATOM 750 N N . THR B 1 16 ? -1.477 3.568 4.285 1 96.5 16 THR B N 1
ATOM 751 C CA . THR B 1 16 ? -2.795 3.617 3.666 1 96.5 16 THR B CA 1
ATOM 752 C C . THR B 1 16 ? -3.602 4.797 4.199 1 96.5 16 THR B C 1
ATOM 754 O O . THR B 1 16 ? -3.156 5.5 5.109 1 96.5 16 THR B O 1
ATOM 757 N N . THR B 1 17 ? -4.75 4.945 3.613 1 96.12 17 THR B N 1
ATOM 758 C CA . THR B 1 17 ? -5.566 6.094 3.986 1 96.12 17 THR B CA 1
ATOM 759 C C . THR B 1 17 ? -5.859 6.082 5.484 1 96.12 17 THR B C 1
ATOM 761 O O . THR B 1 17 ? -5.645 7.082 6.172 1 96.12 17 THR B O 1
ATOM 764 N N . PRO B 1 18 ? -6.289 4.961 6.117 1 95.88 18 PRO B N 1
ATOM 765 C CA . PRO B 1 18 ? -6.551 4.977 7.559 1 95.88 18 PRO B CA 1
ATOM 766 C C . PRO B 1 18 ? -5.309 5.309 8.383 1 95.88 18 PRO B C 1
ATOM 768 O O . PRO B 1 18 ? -5.391 6.047 9.367 1 95.88 18 PRO B O 1
ATOM 771 N N . GLU B 1 19 ? -4.242 4.852 8.039 1 96.81 19 GLU B N 1
ATOM 772 C CA . GLU B 1 19 ? -2.99 5.145 8.727 1 96.81 19 GLU B CA 1
ATOM 773 C C . GLU B 1 19 ? -2.604 6.613 8.57 1 96.81 19 GLU B C 1
ATOM 775 O O . GLU B 1 19 ? -2.162 7.25 9.531 1 96.81 19 GLU B O 1
ATOM 780 N N . ALA B 1 20 ? -2.699 7.09 7.355 1 97.81 20 ALA B N 1
ATOM 781 C CA . ALA B 1 20 ? -2.387 8.484 7.078 1 97.81 20 ALA B CA 1
ATOM 782 C C . ALA B 1 20 ? -3.254 9.422 7.918 1 97.81 20 ALA B C 1
ATOM 784 O O . ALA B 1 20 ? -2.762 10.406 8.469 1 97.81 20 ALA B O 1
ATOM 785 N N . LEU B 1 21 ? -4.527 9.047 7.969 1 97.69 21 LEU B N 1
ATOM 786 C CA . LEU B 1 21 ? -5.457 9.828 8.781 1 97.69 21 LEU B CA 1
ATOM 787 C C . LEU B 1 21 ? -4.996 9.891 10.227 1 97.69 21 LEU B C 1
ATOM 789 O O . LEU B 1 21 ? -4.961 10.969 10.828 1 97.69 21 LEU B O 1
ATOM 793 N N . SER B 1 22 ? -4.719 8.781 10.75 1 97.38 22 SER B N 1
ATOM 794 C CA . SER B 1 22 ? -4.266 8.68 12.141 1 97.38 22 SER B CA 1
ATOM 795 C C . SER B 1 22 ? -2.941 9.414 12.344 1 97.38 22 SER B C 1
ATOM 797 O O . SER B 1 22 ? -2.746 10.078 13.359 1 97.38 22 SER B O 1
ATOM 799 N N . TYR B 1 23 ? -2.137 9.289 11.383 1 97.81 23 TYR B N 1
ATOM 800 C CA . TYR B 1 23 ? -0.816 9.906 11.469 1 97.81 23 TYR B CA 1
ATOM 801 C C . TYR B 1 23 ? -0.926 11.43 11.492 1 97.81 23 TYR B C 1
ATOM 803 O O . TYR B 1 23 ? -0.252 12.094 12.281 1 97.81 23 TYR B O 1
ATOM 811 N N . LEU B 1 24 ? -1.712 11.984 10.648 1 97.62 24 LEU B N 1
ATOM 812 C CA . LEU B 1 24 ? -1.871 13.43 10.508 1 97.62 24 LEU B CA 1
ATOM 813 C C . LEU B 1 24 ? -2.832 13.969 11.562 1 97.62 24 LEU B C 1
ATOM 815 O O . LEU B 1 24 ? -2.832 15.172 11.844 1 97.62 24 LEU B O 1
ATOM 819 N N . GLY B 1 25 ? -3.729 13.117 12.016 1 97.44 25 GLY B N 1
ATOM 820 C CA . GLY B 1 25 ? -4.746 13.562 12.945 1 97.44 25 GLY B CA 1
ATOM 821 C C . GLY B 1 25 ? -5.848 14.375 12.289 1 97.44 25 GLY B C 1
ATOM 822 O O . GLY B 1 25 ? -6.262 15.406 12.82 1 97.44 25 GLY B O 1
ATOM 823 N N . VAL B 1 26 ? -6.234 13.883 11.164 1 97.12 26 VAL B N 1
ATOM 824 C CA . VAL B 1 26 ? -7.254 14.609 10.414 1 97.12 26 VAL B CA 1
ATOM 825 C C . VAL B 1 26 ? -8.398 13.672 10.047 1 97.12 26 VAL B C 1
ATOM 827 O O . VAL B 1 26 ? -8.25 12.445 10.117 1 97.12 26 VAL B O 1
ATOM 830 N N . SER B 1 27 ? -9.438 14.25 9.641 1 97.81 27 SER B N 1
ATOM 831 C CA . SER B 1 27 ? -10.602 13.484 9.203 1 97.81 27 SER B CA 1
ATOM 832 C C . SER B 1 27 ? -10.453 13.055 7.746 1 97.81 27 SER B C 1
ATOM 834 O O . SER B 1 27 ? -9.633 13.602 7.004 1 97.81 27 SER B O 1
ATOM 836 N N . ARG B 1 28 ? -11.188 12.078 7.406 1 96.81 28 ARG B N 1
ATOM 837 C CA . ARG B 1 28 ? -11.211 11.617 6.02 1 96.81 28 ARG B CA 1
ATOM 838 C C . ARG B 1 28 ? -11.57 12.758 5.07 1 96.81 28 ARG B C 1
ATOM 840 O O . ARG B 1 28 ? -11.023 12.852 3.971 1 96.81 28 ARG B O 1
ATOM 847 N N . SER B 1 29 ? -12.5 13.625 5.461 1 98 29 SER B N 1
ATOM 848 C CA . SER B 1 29 ? -12.906 14.773 4.66 1 98 29 SER B CA 1
ATOM 849 C C . SER B 1 29 ? -11.734 15.727 4.434 1 98 29 SER B C 1
ATOM 851 O O . SER B 1 29 ? -11.539 16.219 3.324 1 98 29 SER B O 1
ATOM 853 N N . ARG B 1 30 ? -11.039 16.016 5.508 1 97.38 30 ARG B N 1
ATOM 854 C CA . ARG B 1 30 ? -9.883 16.906 5.41 1 97.38 30 ARG B CA 1
ATOM 855 C C . ARG B 1 30 ? -8.805 16.297 4.52 1 97.38 30 ARG B C 1
ATOM 857 O O . ARG B 1 30 ? -8.18 17 3.723 1 97.38 30 ARG B O 1
ATOM 864 N N . MET B 1 31 ? -8.586 14.984 4.672 1 97.44 31 MET B N 1
ATOM 865 C CA . MET B 1 31 ? -7.617 14.289 3.836 1 97.44 31 MET B CA 1
ATOM 8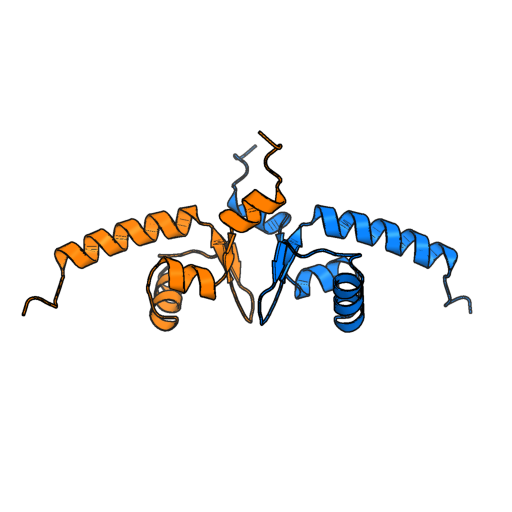66 C C . MET B 1 31 ? -7.992 14.398 2.361 1 97.44 31 MET B C 1
ATOM 868 O O . MET B 1 31 ? -7.141 14.695 1.521 1 97.44 31 MET B O 1
ATOM 872 N N . SER B 1 32 ? -9.172 14.125 2.059 1 96.94 32 SER B N 1
ATOM 873 C CA . SER B 1 32 ? -9.672 14.203 0.689 1 96.94 32 SER B CA 1
ATOM 874 C C . SER B 1 32 ? -9.461 15.602 0.107 1 96.94 32 SER B C 1
ATOM 876 O O . SER B 1 32 ? -9.062 15.742 -1.053 1 96.94 32 SER B O 1
ATOM 878 N N . ARG B 1 33 ? -9.742 16.609 0.928 1 97.62 33 ARG B N 1
ATOM 879 C CA . ARG B 1 33 ? -9.531 17.984 0.493 1 97.62 33 ARG B CA 1
ATOM 880 C C . ARG B 1 33 ? -8.055 18.25 0.204 1 97.62 33 ARG B C 1
ATOM 882 O O . ARG B 1 33 ? -7.719 18.891 -0.793 1 97.62 33 ARG B O 1
ATOM 889 N N . MET B 1 34 ? -7.23 17.766 1.119 1 97 34 MET B N 1
ATOM 890 C CA . MET B 1 34 ? -5.793 17.969 0.966 1 97 34 MET B CA 1
ATOM 891 C C . MET B 1 34 ? -5.285 17.312 -0.316 1 97 34 MET B C 1
ATOM 893 O O . MET B 1 34 ? -4.418 17.859 -0.997 1 97 34 MET B O 1
ATOM 897 N N . ILE B 1 35 ? -5.793 16.125 -0.611 1 96.44 35 ILE B N 1
ATOM 898 C CA . ILE B 1 35 ? -5.422 15.414 -1.83 1 96.44 35 ILE B CA 1
ATOM 899 C C . ILE B 1 35 ? -5.922 16.188 -3.049 1 96.44 35 ILE B C 1
ATOM 901 O O . ILE B 1 35 ? -5.172 16.406 -4.004 1 96.44 35 ILE B O 1
ATOM 905 N N . LYS B 1 36 ? -7.199 16.609 -3.018 1 96.81 36 LYS B N 1
ATOM 906 C CA . LYS B 1 36 ? -7.816 17.359 -4.109 1 96.81 36 LYS B CA 1
ATOM 907 C C . LYS B 1 36 ? -7.074 18.672 -4.371 1 96.81 36 LYS B C 1
ATOM 909 O O . LYS B 1 36 ? -6.875 19.062 -5.527 1 96.81 36 LYS B O 1
ATOM 914 N N . ASP B 1 37 ? -6.668 19.344 -3.355 1 96.75 37 ASP B N 1
ATOM 915 C CA . ASP B 1 37 ? -5.98 20.625 -3.445 1 96.75 37 ASP B CA 1
ATOM 916 C C . ASP B 1 37 ? -4.516 20.438 -3.838 1 96.75 37 ASP B C 1
ATOM 918 O O . ASP B 1 37 ? -3.795 21.422 -4.047 1 96.75 37 ASP B O 1
ATOM 922 N N . GLY B 1 38 ? -4.051 19.219 -3.803 1 95.75 38 GLY B N 1
ATOM 923 C CA . GLY B 1 38 ? -2.682 18.938 -4.211 1 95.75 38 GLY B CA 1
ATOM 924 C C . GLY B 1 38 ? -1.681 19.078 -3.08 1 95.75 38 GLY B C 1
ATOM 925 O O . GLY B 1 38 ? -0.471 19.125 -3.316 1 95.75 38 GLY B O 1
ATOM 926 N N . LYS B 1 39 ? -2.152 19.172 -1.877 1 95.81 39 LYS B N 1
ATOM 927 C CA . LYS B 1 39 ? -1.273 19.312 -0.719 1 95.81 39 LYS B CA 1
ATOM 928 C C . LYS B 1 39 ? -0.647 17.969 -0.349 1 95.81 39 LYS B C 1
ATOM 930 O O . LYS B 1 39 ? 0.458 17.922 0.196 1 95.81 39 LYS B O 1
ATOM 935 N N . ILE B 1 40 ? -1.4 16.891 -0.607 1 96.12 40 ILE B N 1
ATOM 936 C CA . ILE B 1 40 ? -0.907 15.523 -0.444 1 96.12 40 ILE B CA 1
ATOM 937 C C . ILE B 1 40 ? -1.133 14.734 -1.732 1 96.12 40 ILE B C 1
ATOM 939 O O . ILE B 1 40 ? -2.223 14.773 -2.309 1 96.12 40 ILE B O 1
ATOM 943 N N . THR B 1 41 ? -0.097 14.07 -2.123 1 95 41 THR B N 1
ATOM 944 C CA . THR B 1 41 ? -0.202 13.281 -3.342 1 95 41 THR B CA 1
ATOM 945 C C . THR B 1 41 ? -0.003 11.797 -3.043 1 95 41 THR B C 1
ATOM 947 O O . THR B 1 41 ? 1.108 11.367 -2.729 1 95 41 THR B O 1
ATOM 950 N N . PRO B 1 42 ? -1.042 11.047 -3.199 1 97.06 42 PRO B N 1
ATOM 951 C CA . PRO B 1 42 ? -0.875 9.602 -3.002 1 97.06 42 PRO B CA 1
ATOM 952 C C . PRO B 1 42 ? 0.012 8.961 -4.066 1 97.06 42 PRO B C 1
ATOM 954 O O . PRO B 1 42 ? 0.082 9.453 -5.195 1 97.06 42 PRO B O 1
ATOM 957 N N . ILE B 1 43 ? 0.682 7.926 -3.686 1 96.12 43 ILE B N 1
ATOM 958 C CA . ILE B 1 43 ? 1.46 7.156 -4.648 1 96.12 43 ILE B CA 1
ATOM 959 C C . ILE B 1 43 ? 0.52 6.426 -5.605 1 96.12 43 ILE B C 1
ATOM 961 O O . ILE B 1 43 ? 0.717 6.453 -6.82 1 96.12 43 ILE B O 1
ATOM 965 N N . LYS B 1 44 ? -0.491 5.766 -5.004 1 94.31 44 LYS B N 1
ATOM 966 C CA . LYS B 1 44 ? -1.536 5.023 -5.707 1 94.31 44 LYS B CA 1
ATOM 967 C C . LYS B 1 44 ? -2.914 5.34 -5.133 1 94.31 44 LYS B C 1
ATOM 969 O O . LYS B 1 44 ? -3.078 5.438 -3.914 1 94.31 44 LYS B O 1
ATOM 974 N N . LYS B 1 45 ? -3.814 5.598 -6.023 1 93.38 45 LYS B N 1
ATOM 975 C CA . LYS B 1 45 ? -5.211 5.762 -5.633 1 93.38 45 LYS B CA 1
ATOM 976 C C . LYS B 1 45 ? -6.027 4.516 -5.969 1 93.38 45 LYS B C 1
ATOM 978 O O . LYS B 1 45 ? -6.137 4.137 -7.137 1 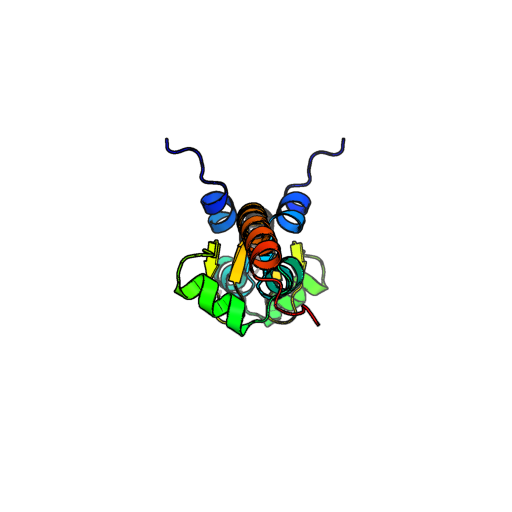93.38 45 LYS B O 1
ATOM 983 N N . LEU B 1 46 ? -6.527 3.99 -4.91 1 90.56 46 LEU B N 1
ATOM 984 C CA . LEU B 1 46 ? -7.34 2.789 -5.059 1 90.56 46 LEU B CA 1
ATOM 985 C C . LEU B 1 46 ? -8.789 3.062 -4.672 1 90.56 46 LEU B C 1
ATOM 987 O O . LEU B 1 46 ? -9.086 4.082 -4.047 1 90.56 46 LEU B O 1
ATOM 991 N N . GLY B 1 47 ? -9.719 2.414 -5.203 1 87.75 47 GLY B N 1
ATOM 992 C CA . GLY B 1 47 ? -11.125 2.627 -4.918 1 87.75 47 GLY B CA 1
ATOM 993 C C . GLY B 1 47 ? -11.461 2.539 -3.441 1 87.75 47 GLY B C 1
ATOM 994 O O . GLY B 1 47 ? -12.328 3.258 -2.951 1 87.75 47 GLY B O 1
ATOM 995 N N . CYS B 1 48 ? -10.805 1.793 -2.641 1 89.5 48 CYS B N 1
ATOM 996 C CA . CYS B 1 48 ? -11.141 1.61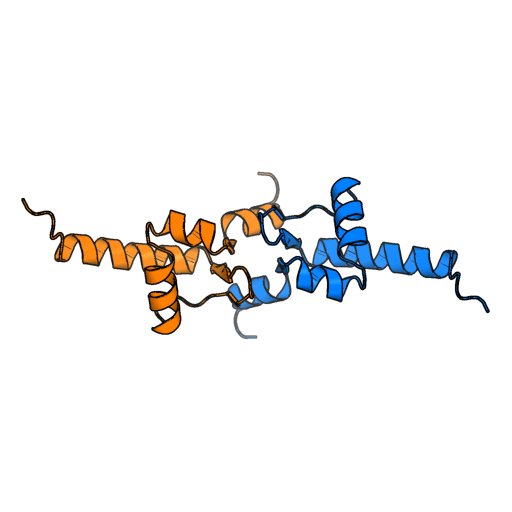1 -1.232 1 89.5 48 CYS B CA 1
ATOM 997 C C . CYS B 1 48 ? -10.094 2.262 -0.335 1 89.5 48 CYS B C 1
ATOM 999 O O . CYS B 1 48 ? -10.344 2.488 0.851 1 89.5 48 CYS B O 1
ATOM 1001 N N . THR B 1 49 ? -8.906 2.545 -0.784 1 93.44 49 THR B N 1
ATOM 1002 C CA . THR B 1 49 ? -7.816 3.184 -0.049 1 93.44 49 THR B CA 1
ATOM 1003 C C . THR B 1 49 ? -6.805 3.803 -1.01 1 93.44 49 THR B C 1
ATOM 1005 O O . THR B 1 49 ? -6.988 3.758 -2.229 1 93.44 49 THR B O 1
ATOM 1008 N N . SER B 1 50 ? -5.828 4.566 -0.443 1 96.56 50 SER B N 1
ATOM 1009 C CA . SER B 1 50 ? -4.695 5.137 -1.171 1 96.56 50 SER B CA 1
ATOM 1010 C C . SER B 1 50 ? -3.385 4.883 -0.436 1 96.56 50 SER B C 1
ATOM 1012 O O . SER B 1 50 ? -3.381 4.637 0.771 1 96.56 50 SER B O 1
ATOM 1014 N N . LEU B 1 51 ? -2.318 4.887 -1.209 1 97.38 51 LEU B N 1
ATOM 1015 C CA . LEU B 1 51 ? -1.001 4.688 -0.615 1 97.38 51 LEU B CA 1
ATOM 1016 C C . LEU B 1 51 ? -0.227 6 -0.559 1 97.38 51 LEU B C 1
ATOM 1018 O O . LEU B 1 51 ? -0.202 6.754 -1.535 1 97.38 51 LEU B O 1
ATOM 1022 N N . PHE B 1 52 ? 0.356 6.25 0.548 1 97.5 52 PHE B N 1
ATOM 1023 C CA . PHE B 1 52 ? 1.136 7.457 0.786 1 97.5 52 PHE B CA 1
ATOM 1024 C C . PHE B 1 52 ? 2.533 7.113 1.285 1 97.5 52 PHE B C 1
ATOM 1026 O O . PHE B 1 52 ? 2.721 6.109 1.978 1 97.5 52 PHE B O 1
ATOM 1033 N N . LEU B 1 53 ? 3.414 7.949 0.977 1 97.38 53 LEU B N 1
ATOM 1034 C CA . LEU B 1 53 ? 4.758 7.828 1.533 1 97.38 53 LEU B CA 1
ATOM 1035 C C . LEU B 1 53 ? 4.852 8.531 2.881 1 97.38 53 LEU B C 1
ATOM 1037 O O . LEU B 1 53 ? 4.355 9.648 3.039 1 97.38 53 LEU B O 1
ATOM 1041 N N . ARG B 1 54 ? 5.461 7.922 3.781 1 97.12 54 ARG B N 1
ATOM 1042 C CA . ARG B 1 54 ? 5.602 8.484 5.117 1 97.12 54 ARG B CA 1
ATOM 1043 C C . ARG B 1 54 ? 6.238 9.875 5.062 1 97.12 54 ARG B C 1
ATOM 1045 O O . ARG B 1 54 ? 5.812 10.789 5.77 1 97.12 54 ARG B O 1
ATOM 1052 N N . GLU B 1 55 ? 7.23 10.047 4.281 1 96.31 55 GLU B N 1
ATOM 1053 C CA . GLU B 1 55 ? 7.941 11.312 4.16 1 96.31 55 GLU B CA 1
ATOM 1054 C C . GLU B 1 55 ? 6.996 12.445 3.762 1 96.31 55 GLU B C 1
ATOM 1056 O O . GLU B 1 55 ? 7.086 13.555 4.293 1 96.31 55 GLU B O 1
ATOM 1061 N N . ASP B 1 56 ? 6.152 12.141 2.799 1 96.06 56 ASP B N 1
ATOM 1062 C CA . ASP B 1 56 ? 5.184 13.141 2.355 1 96.06 56 ASP B CA 1
ATOM 1063 C C . ASP B 1 56 ? 4.238 13.523 3.49 1 96.06 56 ASP B C 1
ATOM 1065 O O . ASP B 1 56 ? 3.908 14.703 3.654 1 96.06 56 ASP B O 1
ATOM 1069 N N . LEU B 1 57 ? 3.869 12.57 4.254 1 97.62 57 LEU B N 1
ATOM 1070 C CA . LEU B 1 57 ? 2.961 12.82 5.367 1 97.62 57 LEU B CA 1
ATOM 1071 C C . LEU B 1 57 ? 3.656 13.609 6.469 1 97.62 57 LEU B C 1
ATOM 1073 O O . LEU B 1 57 ? 3.045 14.477 7.098 1 97.62 57 LEU B O 1
ATOM 1077 N N . GLU B 1 58 ? 4.879 13.297 6.688 1 97.31 58 GLU B N 1
ATOM 1078 C CA . GLU B 1 58 ? 5.664 14.008 7.691 1 97.31 58 GLU B CA 1
ATOM 1079 C C . GLU B 1 58 ? 5.789 15.492 7.348 1 97.31 58 GLU B C 1
ATOM 1081 O O . GLU B 1 58 ? 5.641 16.344 8.219 1 97.31 58 GLU B O 1
ATOM 1086 N N . LYS B 1 59 ? 6.055 15.766 6.102 1 96.56 59 LYS B N 1
ATOM 1087 C CA . LYS B 1 59 ? 6.141 17.156 5.637 1 96.56 59 LYS B CA 1
ATOM 1088 C C . LYS B 1 59 ? 4.816 17.891 5.855 1 96.56 59 LYS B C 1
ATOM 1090 O O . LYS B 1 59 ? 4.805 19.031 6.324 1 96.56 59 LYS B O 1
ATOM 1095 N N . LYS B 1 60 ? 3.785 17.203 5.512 1 97.25 60 LYS B N 1
ATOM 1096 C CA . LYS B 1 60 ? 2.469 17.812 5.684 1 97.25 60 LYS B CA 1
ATOM 1097 C C . LYS B 1 60 ? 2.156 18.031 7.16 1 97.25 60 LYS B C 1
ATOM 1099 O O . LYS B 1 60 ? 1.572 19.062 7.531 1 97.25 60 LYS B O 1
ATOM 1104 N N . LEU B 1 61 ? 2.484 17.094 7.965 1 96.94 61 LEU B N 1
ATOM 1105 C CA . LEU B 1 61 ? 2.256 17.203 9.398 1 96.94 61 LEU B CA 1
ATOM 1106 C C . LEU B 1 61 ? 2.979 18.422 9.977 1 96.94 61 LEU B C 1
ATOM 1108 O O . LEU B 1 61 ? 2.418 19.156 10.797 1 96.94 61 LEU B O 1
ATOM 1112 N N . GLU B 1 62 ? 4.195 18.641 9.562 1 96.31 62 GLU B N 1
ATOM 1113 C CA . GLU B 1 62 ? 4.965 19.812 10 1 96.31 62 GLU B CA 1
ATOM 1114 C C . GLU B 1 62 ? 4.262 21.109 9.633 1 96.31 62 GLU B C 1
ATOM 1116 O O . GLU B 1 62 ? 4.215 22.047 10.438 1 96.31 62 GLU B O 1
ATOM 1121 N N . GLU B 1 63 ? 3.73 21.094 8.445 1 95.25 63 GLU B N 1
ATOM 1122 C CA . GLU B 1 63 ? 2.998 22.281 8 1 95.25 63 GLU B CA 1
ATOM 1123 C C . GLU B 1 63 ? 1.746 22.5 8.844 1 95.25 63 GLU B C 1
ATOM 1125 O O . GLU B 1 63 ? 1.421 23.641 9.188 1 95.25 63 GLU B O 1
ATOM 1130 N N . LEU B 1 64 ? 1.077 21.438 9.211 1 93.75 64 LEU B N 1
ATOM 1131 C CA . LEU B 1 64 ? -0.151 21.516 9.992 1 93.75 64 LEU B CA 1
ATOM 1132 C C . LEU B 1 64 ? 0.14 21.984 11.414 1 93.75 64 LEU B C 1
ATOM 1134 O O . LEU B 1 64 ? -0.642 22.734 12 1 93.75 64 LEU B O 1
ATOM 1138 N N . ILE B 1 65 ? 1.23 21.531 11.906 1 92.19 65 ILE B N 1
ATOM 1139 C CA . ILE B 1 65 ? 1.621 21.922 13.258 1 92.19 65 ILE B CA 1
ATOM 1140 C C . ILE B 1 65 ? 1.896 23.422 13.297 1 92.19 65 ILE B C 1
ATOM 1142 O O . ILE B 1 65 ? 1.479 24.109 14.234 1 92.19 65 ILE B O 1
ATOM 1146 N N . VAL B 1 66 ? 2.453 23.891 12.297 1 91.81 66 VAL B N 1
ATOM 1147 C CA . VAL B 1 66 ? 2.775 25.312 12.211 1 91.81 66 VAL B CA 1
ATOM 1148 C C . VAL B 1 66 ? 1.492 26.125 12.055 1 91.81 66 VAL B C 1
ATOM 1150 O O . VAL B 1 66 ? 1.318 27.156 12.711 1 91.81 66 VAL B O 1
ATOM 1153 N N . LEU B 1 67 ? 0.635 25.609 11.344 1 89.62 67 LEU B N 1
ATOM 1154 C CA . LEU B 1 67 ? -0.627 26.297 11.102 1 89.62 67 LEU B CA 1
ATOM 1155 C C . LEU B 1 67 ? -1.501 26.281 12.352 1 89.62 67 LEU B C 1
ATOM 1157 O O . LEU B 1 67 ? -2.145 27.281 12.672 1 89.62 67 LEU B O 1
ATOM 1161 N N . ARG B 1 68 ? -1.511 25.266 13.07 1 87.94 68 ARG B N 1
ATOM 1162 C CA . ARG B 1 68 ? -2.289 25.172 14.305 1 87.94 68 ARG B CA 1
ATOM 1163 C C . ARG B 1 68 ? -1.717 26.078 15.383 1 87.94 68 ARG B C 1
ATOM 1165 O O . ARG B 1 68 ? -2.461 26.625 16.203 1 87.94 68 ARG B O 1
ATOM 1172 N N . ALA B 1 69 ? -0.513 26.156 15.391 1 88.31 69 ALA B N 1
ATOM 1173 C CA . ALA B 1 69 ? 0.155 27.031 16.359 1 88.31 69 ALA B CA 1
ATOM 1174 C C . ALA B 1 69 ? -0.129 28.5 16.078 1 88.31 69 ALA B C 1
ATOM 1176 O O . ALA B 1 69 ? -0.232 29.312 17 1 88.31 69 ALA B O 1
ATOM 1177 N N . LYS B 1 70 ? -0.327 28.734 14.844 1 87.38 70 LYS B N 1
ATOM 1178 C CA . LYS B 1 70 ? -0.562 30.109 14.43 1 87.38 70 LYS B CA 1
ATOM 1179 C C . LYS B 1 70 ? -2.029 30.5 14.602 1 87.38 70 LYS B C 1
ATOM 1181 O O . LYS B 1 70 ? -2.34 31.625 14.977 1 87.38 70 LYS B O 1
ATOM 1186 N N . TYR B 1 71 ? -2.961 29.531 14.305 1 77.75 71 TYR B N 1
ATOM 1187 C CA . TYR B 1 71 ? -4.379 29.875 14.32 1 77.75 71 TYR B CA 1
ATOM 1188 C C . TYR B 1 71 ? -5.09 29.219 15.492 1 77.75 71 TYR B C 1
ATOM 1190 O O . TYR B 1 71 ? -6.316 29.297 15.609 1 77.75 71 TYR B O 1
ATOM 1198 N N . SER B 1 72 ? -4.395 28.562 16.531 1 62.97 72 SER B N 1
ATOM 1199 C CA . SER B 1 72 ? -5.051 27.875 17.641 1 62.97 72 SER B CA 1
ATOM 1200 C C . SER B 1 72 ? -6.281 28.625 18.125 1 62.97 72 SER B C 1
ATOM 1202 O O . SER B 1 72 ? -6.168 29.766 18.594 1 62.97 72 SER B O 1
ATOM 1204 N N . PRO B 1 73 ? -7.508 28.234 17.469 1 57.59 73 PRO B N 1
ATOM 1205 C CA . PRO B 1 73 ? -8.719 28.891 17.969 1 57.59 73 PRO B CA 1
ATOM 1206 C C . 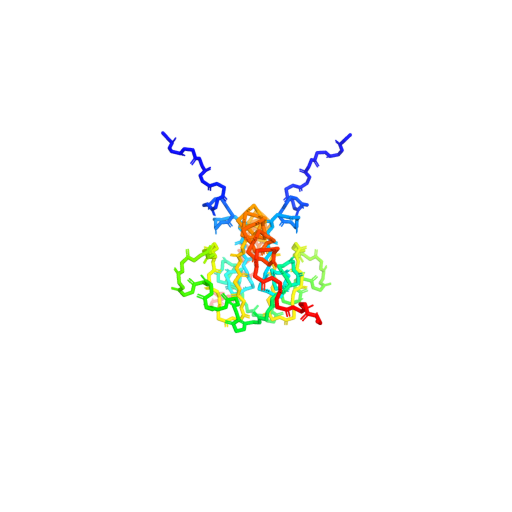PRO B 1 73 ? -8.969 28.594 19.453 1 57.59 73 PRO B C 1
ATOM 1208 O O . PRO B 1 73 ? -9.891 29.156 20.047 1 57.59 73 PRO B O 1
ATOM 1211 N N . ASN B 1 74 ? -8.508 27.391 19.891 1 51.19 74 ASN B N 1
ATOM 1212 C CA . ASN B 1 74 ? -9.055 27.109 21.203 1 51.19 74 ASN B CA 1
ATOM 1213 C C . ASN B 1 74 ? -8.625 28.156 22.234 1 51.19 74 ASN B C 1
ATOM 1215 O O . ASN B 1 74 ? -8 27.828 23.234 1 51.19 74 ASN B O 1
ATOM 1219 N N . GLY B 1 75 ? -7.996 29.188 21.828 1 43.19 75 GLY B N 1
ATOM 1220 C CA . GLY B 1 75 ? -7.961 30.109 22.953 1 43.19 75 GLY B CA 1
ATOM 1221 C C . GLY B 1 75 ? -9.32 30.297 23.609 1 43.19 75 GLY B C 1
ATOM 1222 O O . GLY B 1 75 ? -10.289 30.641 22.922 1 43.19 75 GLY B O 1
ATOM 1223 N N . SER B 1 76 ? -9.516 29.5 24.719 1 37.88 76 SER B N 1
ATOM 1224 C CA . SER B 1 76 ? -10.531 30.047 25.609 1 37.88 76 SER B CA 1
ATOM 1225 C C . SER B 1 76 ? -10.336 31.547 25.797 1 37.88 76 SER B C 1
ATOM 1227 O O . SER B 1 76 ? -9.211 32.031 25.766 1 37.88 76 SER B O 1
#

pLDDT: mean 89.48, std 15.7, range [31.66, 98.06]

Nearest PDB structures (foldseek):
  4r4e-assembly1_A  TM=8.001E-01  e=3.536E-02  Bacillus subtilis subsp. subtilis str. 168
  3ucs-assembly1_A  TM=8.110E-01  e=6.359E-02  Klebsiella pneumoniae 342
  5i44-assembly1_D  TM=6.314E-01  e=1.584E-01  Bacillus subtilis subsp. subtilis str. 168
  3hh0-assembly1_A  TM=7.651E-01  e=5.835E-01  Bacillus cereus ATCC 14579
  3d70-assembly1_A-2  TM=5.802E-01  e=7.574E-01  synthetic construct

Organism: Bacillus anthracis (NCBI:txid1392)

InterPro domains:
  IPR041657 Helix-turn-helix domain, group 17 [PF12728] (14-62)

Foldseek 3Di:
DPPPPVVVVCVVFKDKPVRLCVLLVHDPVVVVVCCVVVLAPFPDDDPVITIGTNVSSVVSSVVVVVVCVVCVVPPD/DPPPPVVVVCVVFKDKPVRLCVLLVHDPVVVVVCCVVVLAPFPDDDPVITIGTNVSSVVSSVVVVVVCVVCVVPPD

Secondary structure (DSSP, 8-state):
-----HHHHHHHHEE-HHHHHHHHT--HHHHHHHHHTTSS--SEE-SS-EEEEHHHHHHHHHHHHHHHHHH-----/-----HHHHHHHHEEEHHHHHHHHT--HHHHHHHHHTTSS--SEE-SS-EEEEHHHHHHHHHHHHHHHHHH-----

Radius of gyration: 19.45 Å; Cα contacts (8 Å, |Δi|>4): 137; chains: 2; bounding box: 34×62×50 Å

Solvent-accessible surface area (backbone atoms only — not comparable to full-atom values): 8852 Å² total; per-residue (Å²): 127,75,72,79,47,66,58,55,53,48,58,72,37,47,31,42,46,73,52,46,29,64,70,62,69,49,50,72,68,56,50,51,49,34,40,74,73,61,75,41,76,60,66,42,85,48,97,88,44,32,34,31,48,42,67,61,50,51,54,48,39,55,53,49,54,53,48,45,69,72,58,58,68,81,60,124,128,77,70,81,47,67,57,56,52,47,57,72,37,49,31,41,47,73,52,45,29,63,71,62,68,50,51,71,68,55,49,51,48,33,40,73,72,62,75,41,76,62,66,42,86,48,96,88,44,33,32,32,46,42,68,61,50,50,55,48,40,55,53,48,54,53,49,44,71,70,57,56,69,78,63,123

Sequence (152 aa):
MQPVDIRQWVYDNVYTTPEALSYLGVSRSRMSRMIKDGKITPIKKLGCTSLFLREDLEKKLEELIVLRAKYSPNGSMQPVDIRQWVYDNVYTTPEALSYLGVSRSRMSRMIKDGKITPIKKLGCTSLFLREDLEKKLEELIVLRAKYSPNGS